Protein AF-A0A3Q9NLE8-F1 (afdb_monomer_lite)

pLDDT: mean 72.35, std 17.97, range [30.44, 94.0]

Secondary structure (DSSP, 8-state):
--------TT--GGGSGGGT-EEEPPPGGGTTTEEEEEEE-PPTT-----EEE--SS---EEEEEEETTEEEEEEEE--SEEE----SS--EEEEEEEPTTHHHHHH---GGGGGSPEETTTSHHHHHHHHHHBT-B--TT-THHHHHHHHHHHHHHHTSPPTHHHHHTTSPPPP------

Foldseek 3Di:
DDPPPPPQVFDDVVNQPQFPKDKDQADPLLVQWFPIKMKTWHDPDDPDWDKDQRDPAQWKKWKFWDDVQAGDWIKIASDSIDIRDPPVDRTMIIMITTHVCSCCLQQVDDPVLRPDMDILPRDPSSVVVCVVRGVPGDDNVDPPVVNVSSVVSNVVSVVDPPPCPVVVVPPDDDPDPPDDD

Sequence (181 aa):
MDQLFREPIGIRQADLSDLHFRMGIPHPWLKPWIELYYSTHRVTGSIEDKVFNLYPDGGTTLSLSLLHGEVVDMRLNSSHQLRQTNVPDPRQRLSVRFRPGGVFALLGIPADDLEYPLGARDHPALQELSDQWNGRFFPMQSFAALDRFFLIRAKAAEQQPAIIQPWLDHFPEHPGYSGIY

Structure (mmCIF, N/CA/C/O backbone):
data_AF-A0A3Q9NLE8-F1
#
_entry.id   AF-A0A3Q9NLE8-F1
#
loop_
_atom_site.group_PDB
_atom_site.id
_atom_site.type_symbol
_atom_site.label_atom_id
_atom_site.label_alt_id
_atom_site.label_comp_id
_atom_site.label_asym_id
_atom_site.label_entity_id
_atom_site.label_seq_id
_atom_site.pdbx_PDB_ins_code
_atom_site.Cartn_x
_atom_site.Cartn_y
_atom_site.Cartn_z
_atom_site.occupancy
_atom_site.B_iso_or_equiv
_atom_site.auth_seq_id
_atom_site.auth_comp_id
_atom_site.auth_asym_id
_atom_site.auth_atom_id
_atom_site.pdbx_PDB_model_num
ATOM 1 N N . MET A 1 1 ? 25.381 -11.148 16.325 1.00 33.12 1 MET A N 1
ATOM 2 C CA . MET A 1 1 ? 23.985 -10.939 16.767 1.00 33.12 1 MET A CA 1
ATOM 3 C C . MET A 1 1 ? 23.101 -11.331 15.604 1.00 33.12 1 MET A C 1
ATOM 5 O O . MET A 1 1 ? 22.735 -10.491 14.793 1.00 33.12 1 MET A O 1
ATOM 9 N N . ASP A 1 2 ? 22.845 -12.628 15.498 1.00 30.44 2 ASP A N 1
ATOM 10 C CA . ASP A 1 2 ? 21.994 -13.219 14.477 1.00 30.44 2 ASP A CA 1
ATOM 11 C C . ASP A 1 2 ? 20.538 -13.058 14.902 1.00 30.44 2 ASP A C 1
ATOM 13 O O . ASP A 1 2 ? 20.014 -13.826 15.710 1.00 30.44 2 ASP A O 1
ATOM 17 N N . GLN A 1 3 ? 19.874 -12.025 14.384 1.00 31.64 3 GLN A N 1
ATOM 18 C CA . GLN A 1 3 ? 18.422 -12.077 14.294 1.00 31.64 3 GLN A CA 1
ATOM 19 C C . GLN A 1 3 ? 18.106 -13.093 13.207 1.00 31.64 3 GLN A C 1
ATOM 21 O O . GLN A 1 3 ? 18.167 -12.789 12.020 1.00 31.64 3 GLN A O 1
ATOM 26 N N . LEU A 1 4 ? 17.845 -14.320 13.659 1.00 32.72 4 LEU A N 1
ATOM 27 C CA . LEU A 1 4 ? 17.257 -15.402 12.890 1.00 32.72 4 LEU A CA 1
ATOM 28 C C . LEU A 1 4 ? 16.071 -14.850 12.102 1.00 32.72 4 LEU A C 1
ATOM 30 O O . LEU A 1 4 ? 14.965 -14.682 12.620 1.00 32.72 4 LEU A O 1
ATOM 34 N N . PHE A 1 5 ? 16.349 -14.560 10.836 1.00 43.88 5 PHE A N 1
ATOM 35 C CA . PHE A 1 5 ? 15.372 -14.509 9.778 1.00 43.88 5 PHE A CA 1
ATOM 36 C C . PHE A 1 5 ? 14.540 -15.777 9.927 1.00 43.88 5 PHE A C 1
ATOM 38 O O . PHE A 1 5 ? 15.028 -16.883 9.702 1.00 43.88 5 PHE A O 1
ATOM 45 N N . ARG A 1 6 ? 13.275 -15.641 10.327 1.00 36.50 6 ARG A N 1
ATOM 46 C CA . ARG A 1 6 ? 12.307 -16.630 9.878 1.00 36.50 6 ARG A CA 1
ATOM 47 C C . ARG A 1 6 ? 12.232 -16.419 8.378 1.00 36.50 6 ARG A C 1
ATOM 49 O O . ARG A 1 6 ? 11.515 -15.531 7.922 1.00 36.50 6 ARG A O 1
ATOM 56 N N . GLU A 1 7 ? 13.063 -17.154 7.643 1.00 41.72 7 GLU A N 1
ATOM 57 C CA . GLU A 1 7 ? 12.912 -17.300 6.204 1.00 41.72 7 GLU A CA 1
ATOM 58 C C . GLU A 1 7 ? 11.417 -17.511 5.940 1.00 41.72 7 GLU A C 1
ATOM 60 O O . GLU A 1 7 ? 10.801 -18.353 6.606 1.00 41.72 7 GLU A O 1
ATOM 65 N N . PRO A 1 8 ? 10.790 -16.720 5.054 1.00 46.84 8 PRO A N 1
ATOM 66 C CA . PRO A 1 8 ? 9.468 -17.047 4.564 1.00 46.84 8 PRO A CA 1
ATOM 67 C C . PRO A 1 8 ? 9.507 -18.489 4.087 1.00 46.84 8 PRO A C 1
ATOM 69 O O . PRO A 1 8 ? 10.273 -18.795 3.174 1.00 46.84 8 PRO A O 1
ATOM 72 N N . ILE A 1 9 ? 8.772 -19.390 4.748 1.00 41.78 9 ILE A N 1
ATOM 73 C CA . ILE A 1 9 ? 8.772 -20.808 4.381 1.00 41.78 9 ILE A CA 1
ATOM 74 C C . ILE A 1 9 ? 8.410 -20.886 2.893 1.00 41.78 9 ILE A C 1
ATOM 76 O O . ILE A 1 9 ? 7.274 -20.610 2.514 1.00 41.78 9 ILE A O 1
ATOM 80 N N . GLY A 1 10 ? 9.400 -21.224 2.062 1.00 45.75 10 GLY A N 1
ATOM 81 C CA . GLY A 1 10 ? 9.249 -21.398 0.617 1.00 45.75 10 GLY A CA 1
ATOM 82 C C . GLY A 1 10 ? 9.931 -20.368 -0.291 1.00 45.75 10 GLY A C 1
ATOM 83 O O . GLY A 1 10 ? 9.859 -20.555 -1.501 1.00 45.75 10 GLY A O 1
ATOM 84 N N . ILE A 1 11 ? 10.603 -19.330 0.223 1.00 50.53 11 ILE A N 1
ATOM 85 C CA . ILE A 1 11 ? 11.356 -18.387 -0.626 1.00 50.53 11 ILE A CA 1
ATOM 86 C C . ILE A 1 11 ? 12.818 -18.356 -0.189 1.00 50.53 11 ILE A C 1
ATOM 88 O O . ILE A 1 11 ? 13.154 -17.757 0.833 1.00 50.53 11 ILE A O 1
ATOM 92 N N . ARG A 1 12 ? 13.708 -18.984 -0.965 1.00 53.19 12 ARG A N 1
ATOM 93 C CA . ARG A 1 12 ? 15.147 -18.861 -0.716 1.00 53.19 12 ARG A CA 1
ATOM 94 C C . ARG A 1 12 ? 15.597 -17.491 -1.199 1.00 53.19 12 ARG A C 1
ATOM 96 O O . ARG A 1 12 ? 15.145 -17.011 -2.235 1.00 53.19 12 ARG A O 1
ATOM 103 N N . GLN A 1 13 ? 16.550 -16.874 -0.507 1.00 53.69 13 GLN A N 1
ATOM 104 C CA . GLN A 1 13 ? 17.156 -15.615 -0.961 1.00 53.69 13 GLN A CA 1
ATOM 105 C C . GLN A 1 13 ? 17.718 -15.725 -2.397 1.00 53.69 13 GLN A C 1
ATOM 107 O O . GLN A 1 13 ? 17.662 -14.760 -3.156 1.00 53.69 13 GLN A O 1
ATOM 112 N N . ALA A 1 14 ? 18.182 -16.919 -2.784 1.00 56.53 14 ALA A N 1
ATOM 113 C CA . ALA A 1 14 ? 18.626 -17.250 -4.139 1.00 56.53 14 ALA A CA 1
ATOM 114 C C . ALA A 1 14 ? 17.502 -17.252 -5.197 1.00 56.53 14 ALA A C 1
ATOM 116 O O . ALA A 1 14 ? 17.780 -17.080 -6.376 1.00 56.53 14 ALA A O 1
ATOM 117 N N . ASP A 1 15 ? 16.235 -17.409 -4.805 1.00 56.88 15 ASP A N 1
ATOM 118 C CA . ASP A 1 15 ? 15.101 -17.335 -5.735 1.00 56.88 15 ASP A CA 1
ATOM 119 C C . ASP A 1 15 ? 14.700 -15.876 -6.032 1.00 56.88 15 ASP A C 1
ATOM 121 O O . ASP A 1 15 ? 13.978 -15.609 -6.995 1.00 56.88 15 ASP A O 1
ATOM 125 N N . LEU A 1 16 ? 15.191 -14.931 -5.217 1.00 60.03 16 LEU A N 1
ATOM 126 C CA . LEU A 1 16 ? 14.911 -13.492 -5.279 1.00 60.03 16 LEU A CA 1
ATOM 127 C C . LEU A 1 16 ? 16.091 -12.650 -5.795 1.00 60.03 16 LEU A C 1
ATOM 129 O O . LEU A 1 16 ? 15.964 -11.424 -5.879 1.00 60.03 16 LEU A O 1
ATOM 133 N N . SER A 1 17 ? 17.235 -13.256 -6.131 1.00 59.72 17 SER A N 1
ATOM 134 C CA . SER A 1 17 ? 18.446 -12.523 -6.539 1.00 59.72 17 SER A CA 1
ATOM 135 C C . SER A 1 17 ? 18.243 -11.657 -7.786 1.00 59.72 17 SER A C 1
ATOM 137 O O . SER A 1 17 ? 18.808 -10.568 -7.858 1.00 59.72 17 SER A O 1
ATOM 139 N N . ASP A 1 18 ? 17.361 -12.065 -8.701 1.00 63.62 18 ASP A N 1
ATOM 140 C CA . ASP A 1 18 ? 17.051 -11.319 -9.933 1.00 63.62 18 ASP A CA 1
ATOM 141 C C . ASP A 1 18 ? 16.097 -10.126 -9.708 1.00 63.62 18 ASP A C 1
ATOM 143 O O . ASP A 1 18 ? 15.873 -9.309 -10.605 1.00 63.62 18 ASP A O 1
ATOM 147 N N . LEU A 1 19 ? 15.501 -10.025 -8.513 1.00 62.41 19 LEU A N 1
ATOM 148 C CA . LEU A 1 19 ? 14.457 -9.050 -8.182 1.00 62.41 19 LEU A CA 1
ATOM 149 C C . LEU A 1 19 ? 14.964 -7.856 -7.374 1.00 62.41 19 LEU A C 1
ATOM 151 O O . LEU A 1 19 ? 14.143 -7.017 -6.994 1.00 62.41 19 LEU A O 1
ATOM 155 N N . HIS A 1 20 ? 16.267 -7.787 -7.064 1.00 74.94 20 HIS A N 1
ATOM 156 C CA . HIS A 1 20 ? 16.840 -6.797 -6.137 1.00 74.94 20 HIS A CA 1
ATOM 157 C C . HIS A 1 20 ? 15.918 -6.555 -4.931 1.00 74.94 20 HIS A C 1
ATOM 159 O O . HIS A 1 20 ? 15.623 -5.413 -4.566 1.00 74.94 20 HIS A O 1
ATOM 165 N N . PHE A 1 21 ? 15.399 -7.650 -4.372 1.00 76.75 21 PHE A N 1
ATOM 166 C CA . PHE A 1 21 ? 14.380 -7.604 -3.341 1.00 76.75 21 PHE A CA 1
ATOM 167 C C . PHE A 1 21 ? 14.945 -6.956 -2.077 1.00 76.75 21 PHE A C 1
ATOM 169 O O . PHE A 1 21 ? 16.043 -7.289 -1.623 1.00 76.75 21 PHE A O 1
ATOM 176 N N . ARG A 1 22 ? 14.196 -6.017 -1.503 1.00 81.50 22 ARG A N 1
ATOM 177 C CA . ARG A 1 22 ? 14.540 -5.354 -0.242 1.00 81.50 22 ARG A CA 1
ATOM 178 C C . ARG A 1 22 ? 13.342 -5.355 0.683 1.00 81.50 22 ARG A C 1
ATOM 180 O O . ARG A 1 22 ? 12.214 -5.213 0.226 1.00 81.50 22 ARG A O 1
ATOM 187 N N . MET A 1 23 ? 13.603 -5.431 1.982 1.00 84.69 23 MET A N 1
ATOM 188 C CA . MET A 1 23 ? 12.586 -5.348 3.027 1.00 84.69 23 MET A CA 1
ATOM 189 C C . MET A 1 23 ? 12.884 -4.218 4.002 1.00 84.69 23 MET A C 1
ATOM 191 O O . MET A 1 23 ? 14.042 -3.889 4.257 1.00 84.69 23 MET A O 1
ATOM 195 N N . GLY A 1 24 ? 11.821 -3.651 4.559 1.00 85.75 24 GLY A N 1
ATOM 196 C CA . GLY A 1 24 ? 11.859 -2.650 5.613 1.00 85.75 24 GLY A CA 1
ATOM 197 C C . GLY A 1 24 ? 10.902 -3.016 6.732 1.00 85.75 24 GLY A C 1
ATOM 198 O O . GLY A 1 24 ? 9.793 -3.491 6.489 1.00 85.75 24 GLY A O 1
ATOM 199 N N . ILE A 1 25 ? 11.334 -2.774 7.965 1.00 88.38 25 ILE A N 1
ATOM 200 C CA . ILE A 1 25 ? 10.488 -2.920 9.148 1.00 88.38 25 ILE A CA 1
ATOM 201 C C . ILE A 1 25 ? 9.758 -1.588 9.358 1.00 88.38 25 ILE A C 1
ATOM 203 O O . ILE A 1 25 ? 10.421 -0.549 9.315 1.00 88.38 25 ILE A O 1
ATOM 207 N N . PRO A 1 26 ? 8.434 -1.591 9.591 1.00 92.88 26 PRO A N 1
ATOM 208 C CA . PRO A 1 26 ? 7.696 -0.364 9.840 1.00 92.88 26 PRO A CA 1
ATOM 209 C C . PRO A 1 26 ? 8.059 0.240 11.194 1.00 92.88 26 PRO A C 1
ATOM 211 O O . PRO A 1 26 ? 8.512 -0.455 12.117 1.00 92.88 26 PRO A O 1
ATOM 214 N N . HIS A 1 27 ? 7.798 1.538 11.336 1.00 94.00 27 HIS A N 1
ATOM 215 C CA . HIS A 1 27 ? 7.907 2.228 12.615 1.00 94.00 27 HIS A CA 1
ATOM 216 C C . HIS A 1 27 ? 7.166 1.449 13.727 1.00 94.00 27 HIS A C 1
ATOM 218 O O . HIS A 1 27 ? 6.076 0.931 13.471 1.00 94.00 27 HIS A O 1
ATOM 224 N N . PRO A 1 28 ? 7.686 1.366 14.973 1.00 92.12 28 PRO A N 1
ATOM 225 C CA . PRO A 1 28 ? 7.082 0.560 16.039 1.00 92.12 28 PRO A CA 1
ATOM 226 C C . PRO A 1 28 ? 5.586 0.796 16.266 1.00 92.12 28 PRO A C 1
ATOM 228 O O . PRO A 1 28 ? 4.858 -0.159 16.512 1.00 92.12 28 PRO A O 1
ATOM 231 N N . TRP A 1 29 ? 5.123 2.040 16.128 1.00 91.81 29 TRP A N 1
ATOM 232 C CA . TRP A 1 29 ? 3.702 2.387 16.264 1.00 91.81 29 TRP A CA 1
ATOM 233 C C . TRP A 1 29 ? 2.816 1.828 15.151 1.00 91.81 29 TRP A C 1
ATOM 235 O O . TRP A 1 29 ? 1.633 1.638 15.370 1.00 91.81 29 TRP A O 1
ATOM 245 N N . LEU A 1 30 ? 3.369 1.529 13.976 1.00 93.19 30 LEU A N 1
ATOM 246 C CA . LEU A 1 30 ? 2.616 0.963 12.858 1.00 93.19 30 LEU A CA 1
ATOM 247 C C . LEU A 1 30 ? 2.549 -0.561 12.888 1.00 93.19 30 LEU A C 1
ATOM 249 O O . LEU A 1 30 ? 1.732 -1.140 12.178 1.00 93.19 30 LEU A O 1
ATOM 253 N N . LYS A 1 31 ? 3.357 -1.221 13.726 1.00 91.38 31 LYS A N 1
ATOM 254 C CA . LYS A 1 31 ? 3.404 -2.686 13.830 1.00 91.38 31 LYS A CA 1
ATOM 255 C C . LYS A 1 31 ? 2.056 -3.380 14.080 1.00 91.38 31 LYS A C 1
ATOM 257 O O . LYS A 1 31 ? 1.943 -4.521 13.631 1.00 91.38 31 LYS A O 1
ATOM 262 N N . PRO A 1 32 ? 1.054 -2.780 14.759 1.00 91.12 32 PRO A N 1
ATOM 263 C CA . PRO A 1 32 ? -0.269 -3.394 14.888 1.00 91.12 32 PRO A CA 1
ATOM 264 C C . PRO A 1 32 ? -1.015 -3.541 13.555 1.00 91.12 32 PRO A C 1
ATOM 266 O O . PRO A 1 32 ? -1.811 -4.462 13.406 1.00 91.12 32 PRO A O 1
ATOM 269 N N . TRP A 1 33 ? -0.737 -2.676 12.575 1.00 93.00 33 TRP A N 1
ATOM 270 C CA . TRP A 1 33 ? -1.479 -2.607 11.310 1.00 93.00 33 TRP A CA 1
ATOM 271 C C . TRP A 1 33 ? -0.641 -2.988 10.091 1.00 93.00 33 TRP A C 1
ATOM 273 O O . TRP A 1 33 ? -1.172 -3.511 9.114 1.00 93.00 33 TRP A O 1
ATOM 283 N N . ILE A 1 34 ? 0.667 -2.747 10.140 1.00 92.06 34 ILE A N 1
ATOM 284 C CA . ILE A 1 34 ? 1.614 -3.015 9.060 1.00 92.06 34 ILE A CA 1
ATOM 285 C C . ILE A 1 34 ? 2.602 -4.068 9.535 1.00 92.06 34 ILE A C 1
ATOM 287 O O . ILE A 1 34 ? 3.205 -3.966 10.603 1.00 92.06 34 ILE A O 1
ATOM 291 N N . GLU A 1 35 ? 2.763 -5.099 8.721 1.00 89.62 35 GLU A N 1
ATOM 292 C CA . GLU A 1 35 ? 3.702 -6.176 8.978 1.00 89.62 35 GLU A CA 1
ATOM 293 C C . GLU A 1 35 ? 5.103 -5.794 8.499 1.00 89.62 35 GLU A C 1
ATOM 295 O O . GLU A 1 35 ? 6.062 -5.852 9.270 1.00 89.62 35 GLU A O 1
ATOM 300 N N . LEU A 1 36 ? 5.209 -5.382 7.233 1.00 89.25 36 LEU A N 1
ATOM 301 C CA . LEU A 1 36 ? 6.471 -5.058 6.578 1.00 89.25 36 LEU A CA 1
ATOM 302 C C . LEU A 1 36 ? 6.266 -4.169 5.347 1.00 89.25 36 LEU A C 1
ATOM 304 O O . LEU A 1 36 ? 5.181 -4.103 4.760 1.00 89.25 36 LEU A O 1
ATOM 308 N N . TYR A 1 37 ? 7.355 -3.538 4.925 1.00 90.25 37 TYR A N 1
ATOM 309 C CA . TYR A 1 37 ? 7.498 -2.967 3.593 1.00 90.25 37 TYR A CA 1
ATOM 310 C C . TYR A 1 37 ? 8.453 -3.817 2.771 1.00 90.25 37 TYR A C 1
ATOM 312 O O . TYR A 1 37 ? 9.392 -4.411 3.307 1.00 90.25 37 TYR A O 1
ATOM 320 N N . TYR A 1 38 ? 8.259 -3.834 1.460 1.00 86.62 38 TYR A N 1
ATOM 321 C CA . TYR A 1 38 ? 9.231 -4.428 0.557 1.00 86.62 38 TYR A CA 1
ATOM 322 C C . TYR A 1 38 ? 9.268 -3.713 -0.783 1.00 86.62 38 TYR A C 1
ATOM 324 O O . TYR A 1 38 ? 8.293 -3.097 -1.211 1.00 86.62 38 TYR A O 1
ATOM 332 N N . SER A 1 39 ? 10.408 -3.791 -1.455 1.00 84.81 39 SER A N 1
ATOM 333 C CA . SER A 1 39 ? 10.553 -3.333 -2.827 1.00 84.81 39 SER A CA 1
ATOM 334 C C . SER A 1 39 ? 11.159 -4.417 -3.703 1.00 84.81 39 SER A C 1
ATOM 336 O O . SER A 1 39 ? 11.929 -5.263 -3.252 1.00 84.81 39 SER A O 1
ATOM 338 N N . THR A 1 40 ? 10.758 -4.401 -4.969 1.00 80.44 40 THR A N 1
ATOM 339 C CA . THR A 1 40 ? 11.287 -5.267 -6.022 1.00 80.44 40 THR A CA 1
ATOM 340 C C . THR A 1 40 ? 11.639 -4.411 -7.224 1.00 80.44 40 THR A C 1
ATOM 342 O O . THR A 1 40 ? 10.942 -3.450 -7.558 1.00 80.44 40 THR A O 1
ATOM 345 N N . HIS A 1 41 ? 12.739 -4.761 -7.867 1.00 76.69 41 HIS A N 1
ATOM 346 C CA . HIS A 1 41 ? 13.208 -4.152 -9.092 1.00 76.69 41 HIS A CA 1
ATOM 347 C C . HIS A 1 41 ? 13.707 -5.252 -10.007 1.00 76.69 41 HIS A C 1
ATOM 349 O O . HIS A 1 41 ? 14.732 -5.881 -9.745 1.00 76.69 41 HIS A O 1
ATOM 355 N N . ARG A 1 42 ? 12.967 -5.491 -11.084 1.00 68.25 42 ARG A N 1
ATOM 356 C CA . ARG A 1 42 ? 13.371 -6.481 -12.071 1.00 68.25 42 ARG A CA 1
ATOM 357 C C . ARG A 1 42 ? 14.466 -5.881 -12.945 1.00 68.25 42 ARG A C 1
ATOM 359 O O . ARG A 1 42 ? 14.272 -4.821 -13.534 1.00 68.25 42 ARG A O 1
ATOM 366 N N . VAL A 1 43 ? 15.597 -6.568 -13.051 1.00 60.47 43 VAL A N 1
ATOM 367 C CA . VAL A 1 43 ? 16.550 -6.318 -14.138 1.00 60.47 43 VAL A CA 1
ATOM 368 C C . VAL A 1 43 ? 15.970 -6.961 -15.392 1.00 60.47 43 VAL A C 1
ATOM 370 O O . VAL A 1 43 ? 15.548 -8.118 -15.365 1.00 60.47 43 VAL A O 1
ATOM 373 N N . THR A 1 44 ? 15.874 -6.201 -16.478 1.00 56.19 44 THR A N 1
ATOM 374 C CA . THR A 1 44 ? 15.453 -6.695 -17.793 1.00 56.19 44 THR A CA 1
ATOM 375 C C . THR A 1 44 ? 16.224 -7.974 -18.148 1.00 56.19 44 THR A C 1
ATOM 377 O O . THR A 1 44 ? 17.449 -7.941 -18.209 1.00 56.19 44 THR A O 1
ATOM 380 N N . GLY A 1 45 ? 15.536 -9.105 -18.378 1.00 53.44 45 GLY A N 1
ATOM 381 C CA . GLY A 1 45 ? 16.210 -10.318 -18.878 1.00 53.44 45 GLY A CA 1
ATOM 382 C C . GLY A 1 45 ? 15.565 -11.681 -18.602 1.00 53.44 45 GLY A C 1
ATOM 383 O O . GLY A 1 45 ? 15.819 -12.613 -19.354 1.00 53.44 45 GLY A O 1
ATOM 384 N N . SER A 1 46 ? 14.713 -11.831 -17.586 1.00 52.84 46 SER A N 1
ATOM 385 C CA . SER A 1 46 ? 14.011 -13.102 -17.318 1.00 52.84 46 SER A CA 1
ATOM 386 C C . SER A 1 46 ? 12.543 -12.985 -17.725 1.00 52.84 46 SER A C 1
ATOM 388 O O . SER A 1 46 ? 11.922 -11.980 -17.402 1.00 52.84 46 SER A O 1
ATOM 390 N N . ILE A 1 47 ? 11.999 -13.973 -18.445 1.00 52.16 47 ILE A N 1
ATOM 391 C CA . ILE A 1 47 ? 10.638 -13.980 -19.034 1.00 52.16 47 ILE A CA 1
ATOM 392 C C . ILE A 1 47 ? 9.648 -14.798 -18.175 1.00 52.16 47 ILE A C 1
ATOM 394 O O . ILE A 1 47 ? 8.448 -14.812 -18.434 1.00 52.16 47 ILE A O 1
ATOM 398 N N . GLU A 1 48 ? 10.106 -15.444 -17.103 1.00 58.88 48 GLU A N 1
ATOM 399 C CA . GLU A 1 48 ? 9.247 -16.343 -16.329 1.00 58.88 48 GLU A CA 1
ATOM 400 C C . GLU A 1 48 ? 8.426 -15.604 -15.264 1.00 58.88 48 GLU A C 1
ATOM 402 O O . GLU A 1 48 ? 8.960 -14.870 -14.424 1.00 58.88 48 GLU A O 1
ATOM 407 N N . ASP A 1 49 ? 7.111 -15.825 -15.301 1.00 57.44 49 ASP A N 1
ATOM 408 C CA . ASP A 1 49 ? 6.188 -15.479 -14.223 1.00 57.44 49 ASP A CA 1
ATOM 409 C C . ASP A 1 49 ? 6.431 -16.431 -13.048 1.00 57.44 49 ASP A C 1
ATOM 411 O O . ASP A 1 49 ? 6.112 -17.618 -13.116 1.00 57.44 49 ASP A O 1
ATOM 415 N N . LYS A 1 50 ? 7.008 -15.923 -11.956 1.00 59.09 50 LYS A N 1
ATOM 416 C CA . LYS A 1 50 ? 7.189 -16.688 -10.716 1.00 59.09 50 LYS A CA 1
ATOM 417 C C . LYS A 1 50 ? 6.087 -16.351 -9.715 1.00 59.09 50 LYS A C 1
ATOM 419 O O . LYS A 1 50 ? 5.801 -15.192 -9.431 1.00 59.09 50 LYS A O 1
ATOM 424 N N . VAL A 1 51 ? 5.458 -17.362 -9.133 1.00 57.56 51 VAL A N 1
ATOM 425 C CA . VAL A 1 51 ? 4.507 -17.152 -8.036 1.00 57.56 51 VAL A CA 1
ATOM 426 C C . VAL A 1 51 ? 5.181 -17.564 -6.741 1.00 57.56 51 VAL A C 1
ATOM 428 O O . VAL A 1 51 ? 5.627 -18.699 -6.606 1.00 57.56 51 VAL A O 1
ATOM 431 N N . PHE A 1 52 ? 5.247 -16.638 -5.791 1.00 59.94 52 PHE A N 1
ATOM 432 C CA . PHE A 1 52 ? 5.753 -16.889 -4.451 1.00 59.94 52 PHE A CA 1
ATOM 433 C C . PHE A 1 52 ? 4.588 -16.843 -3.463 1.00 59.94 52 PHE A C 1
ATOM 435 O O . PHE A 1 52 ? 3.798 -15.899 -3.466 1.00 59.94 52 PHE A O 1
ATOM 442 N N . ASN A 1 53 ? 4.468 -17.848 -2.601 1.00 56.59 53 ASN A N 1
ATOM 443 C CA . ASN A 1 53 ? 3.478 -17.816 -1.527 1.00 56.59 53 ASN A CA 1
ATOM 444 C C . ASN A 1 53 ? 4.015 -16.928 -0.398 1.00 56.59 53 ASN A C 1
ATOM 446 O O . ASN A 1 53 ? 5.057 -17.231 0.181 1.00 56.59 53 ASN A O 1
ATOM 450 N N . LEU A 1 54 ? 3.319 -15.833 -0.089 1.00 53.66 54 LEU A N 1
ATOM 451 C CA . LEU A 1 54 ? 3.649 -14.972 1.046 1.00 53.66 54 LEU A CA 1
ATOM 452 C C . LEU A 1 54 ? 2.683 -15.278 2.184 1.00 53.66 54 LEU A C 1
ATOM 454 O O . LEU A 1 54 ? 1.706 -14.561 2.331 1.00 53.66 54 LEU A O 1
ATOM 458 N N . TYR A 1 55 ? 2.993 -16.333 2.946 1.00 54.34 55 TYR A N 1
ATOM 459 C CA . TYR A 1 55 ? 2.332 -16.766 4.188 1.00 54.34 55 TYR A CA 1
ATOM 460 C C . TYR A 1 55 ? 0.775 -16.902 4.165 1.00 54.34 55 TYR A C 1
ATOM 462 O O . TYR A 1 55 ? 0.059 -16.322 3.352 1.00 54.34 55 TYR A O 1
ATOM 470 N N . PRO A 1 56 ? 0.196 -17.764 5.022 1.00 45.19 56 PRO A N 1
ATOM 471 C CA . PRO A 1 56 ? -1.231 -18.105 4.967 1.00 45.19 56 PRO A CA 1
ATOM 472 C C . PRO A 1 56 ? -2.158 -17.116 5.698 1.00 45.19 56 PRO A C 1
ATOM 474 O O . PRO A 1 56 ? -3.354 -17.362 5.816 1.00 45.19 56 PRO A O 1
ATOM 477 N N . ASP A 1 57 ? -1.651 -16.005 6.215 1.00 56.16 57 ASP A N 1
ATOM 478 C CA . ASP A 1 57 ? -2.417 -15.024 6.974 1.00 56.16 57 ASP A CA 1
ATOM 479 C C . ASP A 1 57 ? -3.106 -14.023 6.039 1.00 56.16 57 ASP A C 1
ATOM 481 O O . ASP A 1 57 ? -2.487 -13.479 5.128 1.00 56.16 57 ASP A O 1
ATOM 485 N N . GLY A 1 58 ? -4.410 -13.801 6.237 1.00 61.75 58 GLY A N 1
ATOM 486 C CA . GLY A 1 58 ? -5.299 -12.954 5.419 1.00 61.75 58 GLY A CA 1
ATOM 487 C C . GLY A 1 58 ? -4.995 -11.452 5.457 1.00 61.75 58 GLY A C 1
ATOM 488 O O . GLY A 1 58 ? -5.895 -10.632 5.614 1.00 61.75 58 GLY A O 1
ATOM 489 N N . GLY A 1 59 ? -3.719 -11.086 5.377 1.00 74.75 59 GLY A N 1
ATOM 490 C CA . GLY A 1 59 ? -3.251 -9.728 5.188 1.00 74.75 59 GLY A CA 1
ATOM 491 C C . GLY A 1 59 ? -3.426 -9.261 3.746 1.00 74.75 59 GLY A C 1
ATOM 492 O O . GLY A 1 59 ? -3.522 -10.045 2.800 1.00 74.75 59 GLY A O 1
ATOM 493 N N . THR A 1 60 ? -3.417 -7.948 3.576 1.00 87.44 60 THR A N 1
ATOM 494 C CA . THR A 1 60 ? -3.583 -7.293 2.278 1.00 87.44 60 THR A CA 1
ATOM 495 C C . THR A 1 60 ? -2.275 -6.621 1.889 1.00 87.44 60 THR A C 1
ATOM 497 O O . THR A 1 60 ? -1.492 -6.206 2.741 1.00 87.44 60 THR A O 1
ATOM 500 N N . THR A 1 61 ? -2.022 -6.494 0.597 1.00 89.44 61 THR A N 1
ATOM 501 C CA . THR A 1 61 ? -0.834 -5.834 0.066 1.00 89.44 61 THR A CA 1
ATOM 502 C C . THR A 1 61 ? -1.245 -4.648 -0.784 1.00 89.44 61 THR A C 1
ATOM 504 O O . THR A 1 61 ? -1.930 -4.832 -1.788 1.00 89.44 61 THR A O 1
ATOM 507 N N . LEU A 1 62 ? -0.778 -3.452 -0.429 1.00 90.81 62 LEU A N 1
ATOM 508 C CA . LEU A 1 62 ? -0.790 -2.303 -1.331 1.00 90.81 62 LEU A CA 1
ATOM 509 C C . LEU A 1 62 ? 0.520 -2.287 -2.112 1.00 90.81 62 LEU A C 1
ATOM 511 O O . LEU A 1 62 ? 1.592 -2.255 -1.512 1.00 90.81 62 LEU A O 1
ATOM 515 N N . SER A 1 63 ? 0.440 -2.282 -3.433 1.00 89.06 63 SER A N 1
ATOM 516 C CA . SER A 1 63 ? 1.575 -2.216 -4.344 1.00 89.06 63 SER A CA 1
ATOM 517 C C . SER A 1 63 ? 1.513 -0.950 -5.185 1.00 89.06 63 SER A C 1
ATOM 519 O O . SER A 1 63 ? 0.503 -0.663 -5.821 1.00 89.06 63 SER A O 1
ATOM 521 N N . LEU A 1 64 ? 2.630 -0.236 -5.227 1.00 88.50 64 LEU A N 1
ATOM 522 C CA . LEU A 1 64 ? 2.876 0.947 -6.038 1.00 88.50 64 LEU A CA 1
ATOM 523 C C . LEU A 1 64 ? 3.841 0.573 -7.146 1.00 88.50 64 LEU A C 1
ATOM 525 O O . LEU A 1 64 ? 4.939 0.084 -6.871 1.00 88.50 64 LEU A O 1
ATOM 529 N N . SER A 1 65 ? 3.453 0.811 -8.389 1.00 87.06 65 SER A N 1
ATOM 530 C CA . SER A 1 65 ? 4.374 0.752 -9.515 1.00 87.06 65 SER A CA 1
ATOM 531 C C . SER A 1 65 ? 4.983 2.123 -9.738 1.00 87.06 65 SER A C 1
ATOM 533 O O . SER A 1 65 ? 4.271 3.117 -9.864 1.00 87.06 65 SER A O 1
ATOM 535 N N . LEU A 1 66 ? 6.308 2.144 -9.796 1.00 86.06 66 LEU A N 1
ATOM 536 C CA . LEU A 1 66 ? 7.128 3.328 -9.949 1.00 86.06 66 LEU A CA 1
ATOM 537 C C . LEU A 1 66 ? 7.803 3.311 -11.320 1.00 86.06 66 LEU A C 1
ATOM 539 O O . LEU A 1 66 ? 8.418 2.308 -11.690 1.00 86.06 66 LEU A O 1
ATOM 543 N N . LEU A 1 67 ? 7.746 4.427 -12.039 1.00 84.69 67 LEU A N 1
ATOM 544 C CA . LEU A 1 67 ? 8.522 4.675 -13.251 1.00 84.69 67 LEU A CA 1
ATOM 545 C C . LEU A 1 67 ? 9.425 5.882 -12.989 1.00 84.69 67 LEU A C 1
ATOM 547 O O . LEU A 1 67 ? 8.938 6.940 -12.614 1.00 84.69 67 LEU A O 1
ATOM 551 N N . HIS A 1 68 ? 10.744 5.710 -13.106 1.00 82.31 68 HIS A N 1
ATOM 552 C CA . HIS A 1 68 ? 11.734 6.737 -12.728 1.00 82.31 68 HIS A CA 1
ATOM 553 C C . HIS A 1 68 ? 11.550 7.303 -11.301 1.00 82.31 68 HIS A C 1
ATOM 555 O O . HIS A 1 68 ? 11.887 8.451 -11.028 1.00 82.31 68 HIS A O 1
ATOM 561 N N . GLY A 1 69 ? 11.037 6.483 -10.375 1.00 80.75 69 GLY A N 1
ATOM 562 C CA . GLY A 1 69 ? 10.773 6.870 -8.985 1.00 80.75 69 GLY A CA 1
ATOM 563 C C . GLY A 1 69 ? 9.422 7.551 -8.746 1.00 80.75 69 GLY A C 1
ATOM 564 O O . GLY A 1 69 ? 9.103 7.826 -7.594 1.00 80.75 69 GLY A O 1
ATOM 565 N N . GLU A 1 70 ? 8.612 7.779 -9.780 1.00 85.62 70 GLU A N 1
ATOM 566 C CA . GLU A 1 70 ? 7.268 8.359 -9.668 1.00 85.62 70 GLU A CA 1
ATOM 567 C C . GLU A 1 70 ? 6.184 7.281 -9.695 1.00 85.62 70 GLU A C 1
ATOM 569 O O . GLU A 1 70 ? 6.282 6.319 -10.456 1.00 85.62 70 GLU A O 1
ATOM 574 N N . VAL A 1 71 ? 5.134 7.438 -8.885 1.00 87.00 71 VAL A N 1
ATOM 575 C CA . VAL A 1 71 ? 4.002 6.496 -8.842 1.00 87.00 71 VAL A CA 1
ATOM 576 C C . VAL A 1 71 ? 3.158 6.620 -10.110 1.00 87.00 71 VAL A C 1
ATOM 578 O O . VAL A 1 71 ? 2.608 7.680 -10.385 1.00 87.00 71 VAL A O 1
ATOM 581 N N . VAL A 1 72 ? 3.023 5.516 -10.852 1.00 85.69 72 VAL A N 1
ATOM 582 C CA . VAL A 1 72 ? 2.229 5.437 -12.096 1.00 85.69 72 VAL A CA 1
ATOM 583 C C . VAL A 1 72 ? 1.027 4.498 -12.006 1.00 85.69 72 VAL A C 1
ATOM 585 O O . VAL A 1 72 ? 0.106 4.607 -12.809 1.00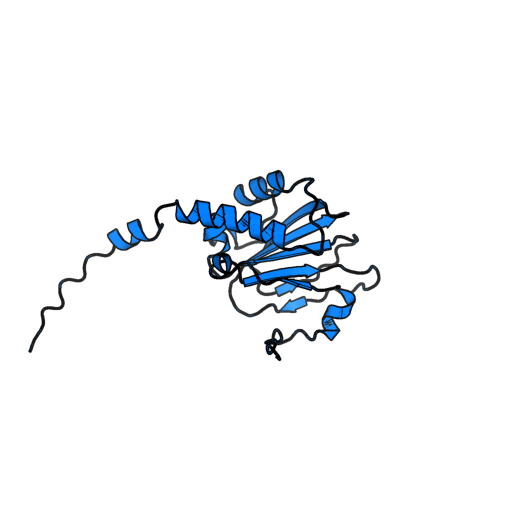 85.69 72 VAL A O 1
ATOM 588 N N . ASP A 1 73 ? 1.044 3.545 -11.073 1.00 86.50 73 ASP A N 1
ATOM 589 C CA . ASP A 1 73 ? -0.075 2.634 -10.816 1.00 86.50 73 ASP A CA 1
ATOM 590 C C . ASP A 1 73 ? -0.071 2.212 -9.344 1.00 86.50 73 ASP A C 1
ATOM 592 O O . ASP A 1 73 ? 0.977 2.183 -8.687 1.00 86.50 73 ASP A O 1
ATOM 596 N N . MET A 1 74 ? -1.247 1.869 -8.836 1.00 88.38 74 MET A N 1
ATOM 597 C CA . MET A 1 74 ? -1.470 1.456 -7.462 1.00 88.38 74 MET A CA 1
ATOM 598 C C . MET A 1 74 ? -2.539 0.374 -7.417 1.00 88.38 74 MET A C 1
ATOM 600 O O . MET A 1 74 ? -3.606 0.517 -8.013 1.00 88.38 74 MET A O 1
ATOM 604 N N . ARG A 1 75 ? -2.250 -0.702 -6.682 1.00 89.38 75 ARG A N 1
ATOM 605 C CA . ARG A 1 75 ? -3.160 -1.837 -6.515 1.00 89.38 75 ARG A CA 1
ATOM 606 C C . ARG A 1 75 ? -3.163 -2.352 -5.093 1.00 89.38 75 ARG A C 1
ATOM 608 O O . ARG A 1 75 ? -2.101 -2.500 -4.494 1.00 89.38 75 ARG A O 1
ATOM 615 N N . LEU A 1 76 ? -4.336 -2.692 -4.594 1.00 89.75 76 LEU A N 1
ATOM 616 C CA . LEU A 1 76 ? -4.549 -3.323 -3.307 1.00 89.75 76 LEU A CA 1
ATOM 617 C C . LEU A 1 76 ? -5.069 -4.744 -3.528 1.00 89.75 76 LEU A C 1
ATOM 619 O O . LEU A 1 76 ? -6.077 -4.943 -4.196 1.00 89.75 76 LEU A O 1
ATOM 623 N N . ASN A 1 77 ? -4.367 -5.731 -2.976 1.00 86.44 77 ASN A N 1
ATOM 624 C CA . ASN A 1 77 ? -4.659 -7.147 -3.187 1.00 86.44 77 ASN A CA 1
ATOM 625 C C . ASN A 1 77 ? -4.726 -7.898 -1.857 1.00 86.44 77 ASN A C 1
ATOM 627 O O . ASN A 1 77 ? -3.785 -7.841 -1.067 1.00 86.44 77 ASN A O 1
ATOM 631 N N . SER A 1 78 ? -5.779 -8.680 -1.654 1.00 78.62 78 SER A N 1
ATOM 632 C CA . SER A 1 78 ? -5.978 -9.607 -0.525 1.00 78.62 78 SER A CA 1
ATOM 633 C C . SER A 1 78 ? -5.383 -11.005 -0.763 1.00 78.62 78 SER A C 1
ATOM 635 O O . SER A 1 78 ? -5.533 -11.905 0.055 1.00 78.62 78 SER A O 1
ATOM 637 N N . SER A 1 79 ? -4.678 -11.200 -1.882 1.00 65.94 79 SER A N 1
ATOM 638 C CA . SER A 1 79 ? -4.098 -12.491 -2.264 1.00 65.94 79 SER A CA 1
ATOM 639 C C . SER A 1 79 ? -3.019 -12.973 -1.281 1.00 65.94 79 SER A C 1
ATOM 641 O O . SER A 1 79 ? -2.078 -12.245 -0.956 1.00 65.94 79 SER A O 1
ATOM 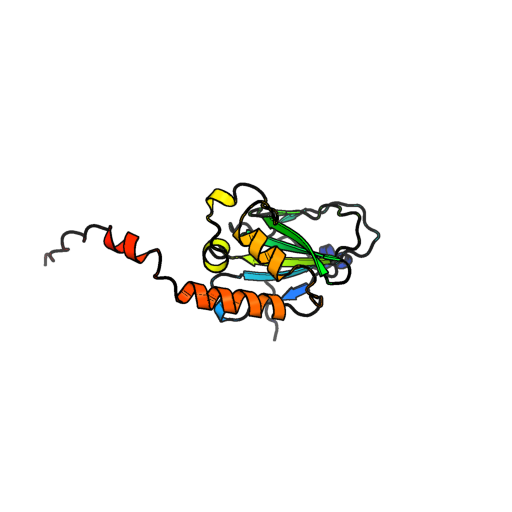643 N N . HIS A 1 80 ? -3.098 -14.256 -0.914 1.00 60.09 80 HIS A N 1
ATOM 644 C CA . HIS A 1 80 ? -2.047 -15.014 -0.211 1.00 60.09 80 HIS A CA 1
ATOM 645 C C . HIS A 1 80 ? -0.835 -15.353 -1.106 1.00 60.09 80 HIS A C 1
ATOM 647 O O . HIS A 1 80 ? 0.158 -15.936 -0.668 1.00 60.09 80 HIS A O 1
ATOM 653 N N . GLN A 1 81 ? -0.919 -15.015 -2.393 1.00 56.19 81 GLN A N 1
ATOM 654 C CA . GLN A 1 81 ? 0.117 -15.258 -3.390 1.00 56.19 81 GLN A CA 1
ATOM 655 C C . GLN A 1 81 ? 0.695 -13.933 -3.882 1.00 56.19 81 GLN A C 1
ATOM 657 O O . GLN A 1 81 ? -0.033 -13.090 -4.420 1.00 56.19 81 GLN A O 1
ATOM 662 N N . LEU A 1 82 ? 2.013 -13.780 -3.779 1.00 57.28 82 LEU A N 1
ATOM 663 C CA . LEU A 1 82 ? 2.762 -12.798 -4.546 1.00 57.28 82 LEU A CA 1
ATOM 664 C C . LEU A 1 82 ? 2.940 -13.350 -5.956 1.00 57.28 82 LEU A C 1
ATOM 666 O O . LEU A 1 82 ? 3.775 -14.217 -6.211 1.00 57.28 82 LEU A O 1
ATOM 670 N N . ARG A 1 83 ? 2.147 -12.840 -6.893 1.00 54.28 83 ARG A N 1
ATOM 671 C CA . ARG A 1 83 ? 2.349 -13.137 -8.308 1.00 54.28 83 ARG A CA 1
ATOM 672 C C . ARG A 1 83 ? 3.358 -12.156 -8.888 1.00 54.28 83 ARG A C 1
ATOM 674 O O . ARG A 1 83 ? 3.092 -10.955 -8.972 1.00 54.28 83 ARG A O 1
ATOM 681 N N . GLN A 1 84 ? 4.504 -12.667 -9.323 1.00 53.22 84 GLN A N 1
ATOM 682 C CA . GLN A 1 84 ? 5.331 -11.974 -10.297 1.00 53.22 84 GLN A CA 1
ATOM 683 C C . GLN A 1 84 ? 4.615 -12.110 -11.636 1.00 53.22 84 GLN A C 1
ATOM 685 O O . GLN A 1 84 ? 4.707 -13.130 -12.304 1.00 53.22 84 GLN A O 1
ATOM 690 N N . THR A 1 85 ? 3.831 -11.095 -11.976 1.00 48.41 85 THR A N 1
ATOM 691 C CA . THR A 1 85 ? 3.278 -10.941 -13.318 1.00 48.41 85 THR A CA 1
ATOM 692 C C . THR A 1 85 ? 4.289 -10.196 -14.172 1.00 48.41 85 THR A C 1
ATOM 694 O O . THR A 1 85 ? 4.818 -9.169 -13.734 1.00 48.41 85 THR A O 1
ATOM 697 N N . ASN A 1 86 ? 4.507 -10.669 -15.389 1.00 47.22 86 ASN A N 1
ATOM 698 C CA . ASN A 1 86 ? 5.298 -10.050 -16.431 1.00 47.22 86 ASN A CA 1
ATOM 699 C C . ASN A 1 86 ? 4.729 -8.664 -16.735 1.00 47.22 86 ASN A C 1
ATOM 701 O O . ASN A 1 86 ? 3.822 -8.496 -17.545 1.00 47.22 86 ASN A O 1
ATOM 705 N N . VAL A 1 87 ? 5.261 -7.653 -16.052 1.00 50.00 87 VAL A N 1
ATOM 706 C CA . VAL A 1 87 ? 5.080 -6.263 -16.45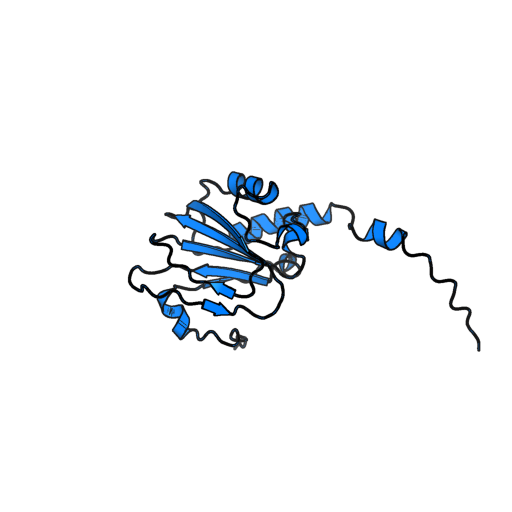1 1.00 50.00 87 VAL A CA 1
ATOM 707 C C . VAL A 1 87 ? 6.224 -5.964 -17.424 1.00 50.00 87 VAL A C 1
ATOM 709 O O . VAL A 1 87 ? 7.382 -6.062 -17.017 1.00 50.00 87 VAL A O 1
ATOM 712 N N . PRO A 1 88 ? 5.943 -5.659 -18.701 1.00 47.94 88 PRO A N 1
ATOM 713 C CA . PRO A 1 88 ? 6.958 -5.506 -19.752 1.00 47.94 88 PRO A CA 1
ATOM 714 C C . PRO A 1 88 ? 7.830 -4.240 -19.625 1.00 47.94 88 PRO A C 1
ATOM 716 O O . PRO A 1 88 ? 8.550 -3.888 -20.551 1.00 47.94 88 PRO A O 1
ATOM 719 N N . ASP A 1 89 ? 7.772 -3.544 -18.494 1.00 57.16 89 ASP A N 1
ATOM 720 C CA . ASP A 1 89 ? 8.337 -2.212 -18.275 1.00 57.16 89 ASP A CA 1
ATOM 721 C C . ASP A 1 89 ? 9.305 -2.291 -17.073 1.00 57.16 89 ASP A C 1
ATOM 723 O O . ASP A 1 89 ? 8.978 -3.023 -16.129 1.00 57.16 89 ASP A O 1
ATOM 727 N N . PRO A 1 90 ? 10.469 -1.599 -17.052 1.00 60.09 90 PRO A N 1
ATOM 728 C CA . PRO A 1 90 ? 11.392 -1.478 -15.902 1.00 60.09 90 PRO A CA 1
ATOM 729 C C . PRO A 1 90 ? 10.781 -0.803 -14.654 1.00 60.09 90 PRO A C 1
ATOM 731 O O . PRO A 1 90 ? 11.444 -0.074 -13.913 1.00 60.09 90 PRO A O 1
ATOM 734 N N . ARG A 1 91 ? 9.496 -1.041 -14.394 1.00 70.31 91 ARG A N 1
ATOM 735 C CA . ARG A 1 91 ? 8.774 -0.517 -13.250 1.00 70.31 91 ARG A CA 1
ATOM 736 C C . ARG A 1 91 ? 9.294 -1.159 -11.986 1.00 70.31 91 ARG A C 1
ATOM 738 O O . ARG A 1 91 ? 9.276 -2.376 -11.802 1.00 70.31 91 ARG A O 1
ATOM 745 N N . GLN A 1 92 ? 9.700 -0.293 -11.081 1.00 81.31 92 GLN A N 1
ATOM 746 C CA . GLN A 1 92 ? 10.045 -0.663 -9.723 1.00 81.31 92 GLN A CA 1
ATOM 747 C C . GLN A 1 92 ? 8.730 -0.836 -8.973 1.00 81.31 92 GLN A C 1
ATOM 749 O O . GLN A 1 92 ? 7.760 -0.127 -9.240 1.00 81.31 92 GLN A O 1
ATOM 754 N N . ARG A 1 93 ? 8.657 -1.785 -8.046 1.00 83.94 93 ARG A N 1
ATOM 755 C CA . ARG A 1 93 ? 7.462 -1.961 -7.226 1.00 83.94 93 ARG A CA 1
ATOM 756 C C . ARG A 1 93 ? 7.815 -1.764 -5.771 1.00 83.94 93 ARG A C 1
ATOM 758 O O . ARG A 1 93 ? 8.686 -2.450 -5.246 1.00 83.94 93 ARG A O 1
ATOM 765 N N . LEU A 1 94 ? 7.106 -0.850 -5.129 1.00 87.50 94 LEU A N 1
ATOM 766 C CA . LEU A 1 94 ? 7.161 -0.603 -3.698 1.00 87.50 94 LEU A CA 1
ATOM 767 C C . LEU A 1 94 ? 5.858 -1.110 -3.085 1.00 87.50 94 LEU A C 1
ATOM 769 O O . LEU A 1 94 ? 4.791 -0.827 -3.615 1.00 87.50 94 LEU A O 1
ATOM 773 N N . SER A 1 95 ? 5.925 -1.900 -2.021 1.00 88.00 95 SER A N 1
ATOM 774 C CA . SER A 1 95 ? 4.745 -2.542 -1.446 1.00 88.00 95 SER A CA 1
ATOM 775 C C . SER A 1 95 ? 4.705 -2.463 0.074 1.00 88.00 95 SER A C 1
ATOM 777 O O . SER A 1 95 ? 5.734 -2.459 0.751 1.00 88.00 95 SER A O 1
ATOM 779 N N . VAL A 1 96 ? 3.481 -2.430 0.591 1.00 91.44 96 VAL A N 1
ATOM 780 C CA . VAL A 1 96 ? 3.133 -2.418 2.011 1.00 91.44 96 VAL A CA 1
ATOM 781 C C . VAL A 1 96 ? 2.304 -3.660 2.287 1.00 91.44 96 VAL A C 1
ATOM 783 O O . VAL A 1 96 ? 1.265 -3.851 1.654 1.00 91.44 96 VAL A O 1
ATOM 786 N N . ARG A 1 97 ? 2.750 -4.497 3.224 1.00 89.69 97 ARG A N 1
ATOM 787 C CA . ARG A 1 97 ? 1.982 -5.643 3.714 1.00 89.69 97 ARG A CA 1
ATOM 788 C C . ARG A 1 97 ? 1.270 -5.246 4.999 1.00 89.69 97 ARG A C 1
ATOM 790 O O . ARG A 1 97 ? 1.912 -4.944 6.005 1.00 89.69 97 ARG A O 1
ATOM 797 N N . PHE A 1 98 ? -0.053 -5.251 4.959 1.00 90.19 98 PHE A N 1
ATOM 798 C CA . PHE A 1 98 ? -0.901 -5.001 6.114 1.00 90.19 98 PHE A CA 1
ATOM 799 C C . PHE A 1 98 ? -1.196 -6.300 6.852 1.00 90.19 98 PHE A C 1
ATOM 801 O O . PHE A 1 98 ? -1.406 -7.347 6.238 1.00 90.19 98 PHE A O 1
ATOM 808 N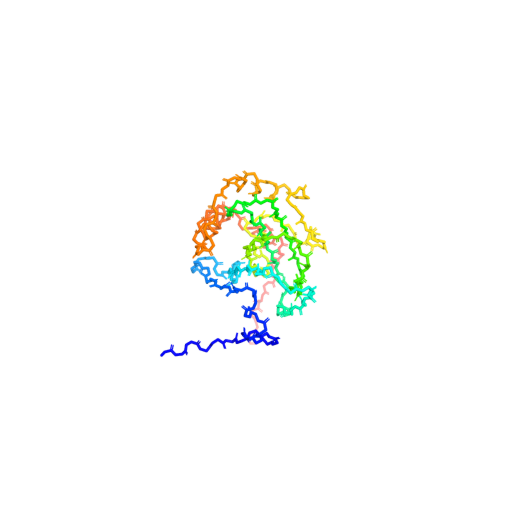 N . ARG A 1 99 ? -1.276 -6.200 8.177 1.00 87.50 99 ARG A N 1
ATOM 809 C CA . ARG A 1 99 ? -1.875 -7.232 9.025 1.00 87.50 99 ARG A CA 1
ATOM 810 C C . ARG A 1 99 ? -3.392 -7.288 8.793 1.00 87.50 99 ARG A C 1
ATOM 812 O O . ARG A 1 99 ? -3.957 -6.308 8.294 1.00 87.50 99 ARG A O 1
ATOM 819 N N . PRO A 1 100 ? -4.070 -8.382 9.181 1.00 85.81 100 PRO A N 1
ATOM 820 C CA . PRO A 1 100 ? -5.531 -8.436 9.175 1.00 85.81 100 PRO A CA 1
ATOM 821 C C . PRO A 1 100 ? -6.148 -7.204 9.857 1.00 85.81 100 PRO A C 1
ATOM 823 O O . PRO A 1 100 ? -5.732 -6.822 10.949 1.00 85.81 100 PRO A O 1
ATOM 826 N N . GLY A 1 101 ? -7.091 -6.543 9.180 1.00 86.69 101 GLY A N 1
ATOM 827 C CA . GLY A 1 101 ? -7.730 -5.303 9.647 1.00 86.69 101 GLY A CA 1
ATOM 828 C C . GLY A 1 101 ? -6.893 -4.021 9.503 1.00 86.69 101 GLY A C 1
ATOM 829 O O . GLY A 1 101 ? -7.424 -2.928 9.675 1.00 86.69 101 GLY A O 1
ATOM 830 N N . GLY A 1 102 ? -5.610 -4.111 9.137 1.00 90.06 102 GLY A N 1
ATOM 831 C CA . GLY A 1 102 ? -4.723 -2.951 9.004 1.00 90.06 102 GLY A CA 1
ATOM 832 C C . GLY A 1 102 ? -5.127 -1.989 7.886 1.00 90.06 102 GLY A C 1
ATOM 833 O O . GLY A 1 102 ? -5.057 -0.776 8.069 1.00 90.06 102 GLY A O 1
ATOM 834 N N . VAL A 1 103 ? -5.604 -2.515 6.753 1.00 91.31 103 VAL A N 1
ATOM 835 C CA . VAL A 1 103 ? -6.138 -1.691 5.654 1.00 91.31 103 VAL A CA 1
ATOM 836 C C . VAL A 1 103 ? -7.372 -0.922 6.107 1.00 91.31 103 VAL A C 1
ATOM 838 O O . VAL A 1 103 ? -7.453 0.278 5.869 1.00 91.31 103 VAL A O 1
ATOM 841 N N . PHE A 1 104 ? -8.302 -1.582 6.795 1.00 90.00 104 PHE A N 1
ATOM 842 C CA . PHE A 1 104 ? -9.483 -0.917 7.332 1.00 90.00 104 PHE A CA 1
ATOM 843 C C . PHE A 1 104 ? -9.090 0.187 8.318 1.00 90.00 104 PHE A C 1
ATOM 845 O O . PHE A 1 104 ? -9.507 1.329 8.163 1.00 90.00 104 PHE A O 1
ATOM 852 N N . ALA A 1 105 ? -8.208 -0.113 9.272 1.00 89.75 105 ALA A N 1
ATOM 853 C CA . ALA A 1 105 ? -7.784 0.855 10.279 1.00 89.75 105 ALA A CA 1
ATOM 854 C C . ALA A 1 105 ? -7.045 2.075 9.695 1.00 89.75 105 ALA A C 1
ATOM 856 O O . ALA A 1 105 ? -7.205 3.183 10.197 1.00 89.75 105 ALA A O 1
ATOM 857 N N . LEU A 1 106 ? -6.219 1.889 8.658 1.00 91.69 106 LEU A N 1
ATOM 858 C CA . LEU A 1 106 ? -5.360 2.957 8.128 1.00 91.69 106 LEU A CA 1
ATOM 859 C C . LEU A 1 106 ? -5.915 3.657 6.885 1.00 91.69 106 LEU A C 1
ATOM 861 O O . LEU A 1 106 ? -5.564 4.810 6.632 1.00 91.69 106 LEU A O 1
ATOM 865 N N . LEU A 1 107 ? -6.734 2.969 6.092 1.00 91.06 107 LEU A N 1
ATOM 866 C CA . LEU A 1 107 ? -7.275 3.460 4.821 1.00 91.06 107 LEU A CA 1
ATOM 867 C C . LEU A 1 107 ? -8.809 3.497 4.799 1.00 91.06 107 LEU A C 1
ATOM 869 O O . LEU A 1 107 ? -9.372 4.029 3.849 1.00 91.06 107 LEU A O 1
ATOM 873 N N . GLY A 1 108 ? -9.489 2.953 5.812 1.00 90.06 108 GLY A N 1
ATOM 874 C CA . GLY A 1 108 ? -10.953 2.931 5.883 1.00 90.06 108 GLY A CA 1
ATOM 875 C C . GLY A 1 108 ? -11.619 1.986 4.882 1.00 90.06 108 GLY A C 1
ATOM 876 O O . GLY A 1 108 ? -12.818 2.106 4.666 1.00 90.06 108 GLY A O 1
ATOM 877 N N . ILE A 1 109 ? -10.865 1.077 4.253 1.00 89.38 109 ILE A N 1
ATOM 878 C CA . ILE A 1 109 ? -11.402 0.151 3.244 1.00 89.38 109 ILE A CA 1
ATOM 879 C C . ILE A 1 109 ? -11.947 -1.092 3.964 1.00 89.38 109 ILE A C 1
ATOM 881 O O . ILE A 1 109 ? -11.165 -1.771 4.646 1.00 89.38 109 ILE A O 1
ATOM 885 N N . PRO A 1 110 ? -13.255 -1.387 3.873 1.00 87.38 110 PRO A N 1
ATOM 886 C CA . PRO A 1 110 ? -13.857 -2.552 4.508 1.00 87.38 110 PRO A CA 1
ATOM 887 C C . PRO A 1 110 ? -13.387 -3.851 3.847 1.00 87.38 110 PRO A C 1
ATOM 889 O O . PRO A 1 110 ? -12.953 -3.870 2.699 1.00 87.38 110 PRO A O 1
ATOM 892 N N . ALA A 1 111 ? -13.481 -4.959 4.584 1.00 82.62 111 ALA A N 1
ATOM 893 C CA . ALA A 1 111 ? -13.091 -6.273 4.072 1.00 82.62 111 ALA A CA 1
ATOM 894 C C . ALA A 1 111 ? -13.923 -6.707 2.852 1.00 82.62 111 ALA A C 1
ATOM 896 O O . ALA A 1 111 ? -13.381 -7.366 1.969 1.00 82.62 111 ALA A O 1
ATOM 897 N N . ASP A 1 112 ? -15.191 -6.293 2.791 1.00 84.31 112 ASP A N 1
ATOM 898 C CA . ASP A 1 112 ? -16.118 -6.629 1.704 1.00 84.31 112 ASP A CA 1
ATOM 899 C C . ASP A 1 112 ? -15.637 -6.085 0.347 1.00 84.31 112 ASP A C 1
ATOM 901 O O . ASP A 1 112 ? -15.801 -6.739 -0.679 1.00 84.31 112 ASP A O 1
ATOM 905 N N . ASP A 1 113 ? -14.936 -4.946 0.346 1.00 84.38 113 ASP A N 1
ATOM 906 C CA . ASP A 1 113 ? -14.371 -4.356 -0.873 1.00 84.38 113 ASP A CA 1
ATOM 907 C C . ASP A 1 113 ? -13.102 -5.088 -1.348 1.00 84.38 113 ASP A C 1
ATOM 909 O O . ASP A 1 113 ? -12.627 -4.869 -2.460 1.00 84.38 113 ASP A O 1
ATOM 913 N N . LEU A 1 114 ? -12.525 -5.970 -0.523 1.00 82.56 114 LEU A N 1
ATOM 914 C CA . LEU A 1 114 ? -11.268 -6.671 -0.805 1.00 82.56 114 LEU A CA 1
ATOM 915 C C . LEU A 1 114 ? -11.470 -8.062 -1.418 1.00 82.56 114 LEU A C 1
ATOM 917 O O . LEU A 1 114 ? -10.500 -8.819 -1.519 1.00 82.56 114 LEU A O 1
ATOM 921 N N . GLU A 1 115 ? -12.689 -8.417 -1.829 1.00 78.38 115 GLU A N 1
ATOM 922 C CA . GLU A 1 115 ? -12.962 -9.682 -2.527 1.00 78.38 115 GLU A CA 1
ATOM 923 C C . GLU A 1 115 ? -12.183 -9.770 -3.854 1.00 78.38 115 GLU A C 1
ATOM 925 O O . GLU A 1 115 ? -11.701 -10.839 -4.237 1.00 78.38 115 GLU A O 1
ATOM 930 N N . TYR A 1 116 ? -11.964 -8.623 -4.506 1.00 80.25 116 TYR A N 1
ATOM 931 C CA . TYR A 1 116 ? -11.197 -8.502 -5.743 1.00 80.25 116 TYR A CA 1
ATOM 932 C C . TYR A 1 116 ? -10.042 -7.500 -5.594 1.00 80.25 116 TYR A C 1
ATOM 934 O O . TYR A 1 116 ? -10.102 -6.589 -4.768 1.00 80.25 116 TYR A O 1
ATOM 942 N N . PRO A 1 117 ? -8.972 -7.636 -6.400 1.00 83.56 117 PRO A N 1
ATOM 943 C CA . PRO A 1 117 ? -7.968 -6.591 -6.568 1.00 83.56 117 PRO A CA 1
ATOM 944 C C . PRO A 1 117 ? -8.594 -5.220 -6.842 1.00 83.56 117 PRO A C 1
ATOM 946 O O . PRO A 1 117 ? -9.303 -5.064 -7.834 1.00 83.56 117 PRO A O 1
ATOM 949 N N . LEU A 1 118 ? -8.269 -4.225 -6.015 1.00 87.75 118 LEU A N 1
ATOM 950 C CA . LEU A 1 118 ? -8.696 -2.840 -6.213 1.00 87.75 118 LEU A CA 1
ATOM 951 C C . LEU A 1 118 ? -7.552 -2.015 -6.800 1.00 87.75 118 LEU A C 1
ATOM 953 O O . LEU A 1 118 ? -6.449 -1.976 -6.250 1.00 87.75 118 LEU A O 1
ATOM 957 N N . GLY A 1 119 ? -7.799 -1.333 -7.907 1.00 88.44 119 GLY A N 1
ATOM 958 C CA . GLY A 1 119 ? -6.945 -0.289 -8.454 1.00 88.44 119 GLY A CA 1
ATOM 959 C C . GLY A 1 119 ? -7.235 1.085 -7.847 1.00 88.44 119 GLY A C 1
ATOM 960 O O . GLY A 1 119 ? -8.220 1.297 -7.140 1.00 88.44 119 GLY A O 1
ATOM 961 N N . ALA A 1 120 ? -6.383 2.060 -8.173 1.00 86.81 120 ALA A N 1
ATOM 962 C CA . ALA A 1 120 ? -6.501 3.442 -7.694 1.00 86.81 120 ALA A CA 1
ATOM 963 C C . ALA A 1 120 ? -7.888 4.076 -7.904 1.00 86.81 120 ALA A C 1
ATOM 965 O O . ALA A 1 120 ? -8.302 4.913 -7.113 1.00 86.81 120 ALA A O 1
ATOM 966 N N . ARG A 1 121 ? -8.601 3.709 -8.974 1.00 87.56 121 ARG A N 1
ATOM 967 C CA . ARG A 1 121 ? -9.901 4.303 -9.333 1.00 87.56 121 ARG A CA 1
ATOM 968 C C . ARG A 1 121 ? -11.102 3.537 -8.781 1.00 87.56 121 ARG A C 1
ATOM 970 O O . ARG A 1 121 ? -12.220 4.017 -8.923 1.00 87.56 121 ARG A O 1
ATOM 977 N N . ASP A 1 122 ? -10.871 2.380 -8.169 1.00 87.75 122 ASP A N 1
ATOM 978 C CA . ASP A 1 122 ? -11.944 1.465 -7.776 1.00 87.75 122 ASP A CA 1
ATOM 979 C C . ASP A 1 122 ? -12.478 1.765 -6.368 1.00 87.75 122 ASP A C 1
ATOM 981 O O . ASP A 1 122 ? -13.565 1.320 -6.016 1.00 87.75 122 ASP A O 1
ATOM 985 N N . HIS A 1 123 ? -11.749 2.553 -5.566 1.00 88.50 123 HIS A N 1
ATOM 986 C CA . HIS A 1 123 ? -12.170 2.945 -4.221 1.00 88.50 123 HIS A CA 1
ATOM 987 C C . HIS A 1 123 ? -11.710 4.376 -3.880 1.00 88.50 123 HIS A C 1
ATOM 989 O O . HIS A 1 123 ? -10.543 4.707 -4.115 1.00 88.50 123 HIS A O 1
ATOM 995 N N . PRO A 1 124 ? -12.555 5.226 -3.258 1.00 87.88 124 PRO A N 1
ATOM 996 C CA . PRO A 1 124 ? -12.233 6.632 -2.982 1.00 87.88 124 PRO A CA 1
ATOM 997 C C . PRO A 1 124 ? -10.971 6.817 -2.131 1.00 87.88 124 PRO A C 1
ATOM 999 O O . PRO A 1 124 ? -10.179 7.715 -2.398 1.00 87.88 124 PRO A O 1
ATOM 1002 N N . ALA A 1 125 ? -10.727 5.942 -1.151 1.00 87.56 125 ALA A N 1
ATOM 1003 C CA . ALA A 1 125 ? -9.500 5.996 -0.351 1.00 87.56 125 ALA A CA 1
ATOM 1004 C C . ALA A 1 125 ? -8.228 5.716 -1.175 1.00 87.56 125 ALA A C 1
ATOM 1006 O O . ALA A 1 125 ? -7.184 6.309 -0.911 1.00 87.56 125 ALA A O 1
ATOM 1007 N N . LEU A 1 126 ? -8.302 4.835 -2.182 1.00 88.69 126 LEU A N 1
ATOM 1008 C CA . LEU A 1 126 ? -7.175 4.568 -3.081 1.00 88.69 126 LEU A CA 1
ATOM 1009 C C . LEU A 1 126 ? -7.002 5.690 -4.104 1.00 88.69 126 LEU A C 1
ATOM 1011 O O . LEU A 1 126 ? -5.871 6.012 -4.459 1.00 88.69 126 LEU A O 1
ATOM 1015 N N . GLN A 1 127 ? -8.097 6.325 -4.520 1.00 89.25 127 GLN A N 1
ATOM 1016 C CA . GLN A 1 127 ? -8.045 7.495 -5.385 1.00 89.25 127 GLN A CA 1
ATOM 1017 C C . GLN A 1 127 ? -7.389 8.672 -4.662 1.00 89.25 127 GLN A C 1
ATOM 1019 O O . GLN A 1 127 ? -6.441 9.250 -5.182 1.00 89.25 127 GLN A O 1
ATOM 1024 N N . GLU A 1 128 ? -7.810 8.965 -3.429 1.00 88.12 128 GLU A N 1
ATOM 1025 C CA . GLU A 1 128 ? -7.197 9.997 -2.588 1.00 88.12 128 GLU A CA 1
ATOM 1026 C C . GLU A 1 128 ? -5.700 9.720 -2.378 1.00 88.12 128 GLU A C 1
ATOM 1028 O O . GLU A 1 128 ? -4.866 10.620 -2.491 1.00 88.12 128 GLU A O 1
ATOM 1033 N N . LEU A 1 129 ? -5.344 8.459 -2.109 1.00 87.50 129 LEU A N 1
ATOM 1034 C CA . LEU A 1 129 ? -3.955 8.035 -1.966 1.00 87.50 129 LEU A CA 1
ATOM 1035 C C . LEU A 1 129 ? -3.164 8.258 -3.261 1.00 87.50 129 LEU A C 1
ATOM 1037 O O . LEU A 1 129 ? -2.049 8.781 -3.226 1.00 87.50 129 LEU A O 1
ATOM 1041 N N . SER A 1 130 ? -3.743 7.870 -4.397 1.00 87.31 130 SER A N 1
ATOM 1042 C CA . SER A 1 130 ? -3.155 8.051 -5.720 1.00 87.31 130 SER A CA 1
ATOM 1043 C C . SER A 1 130 ? -2.938 9.528 -6.015 1.00 87.31 130 SER A C 1
ATOM 1045 O O . SER A 1 130 ? -1.838 9.899 -6.401 1.00 87.31 130 SER A O 1
ATOM 1047 N N . ASP A 1 131 ? -3.922 10.387 -5.763 1.00 87.38 131 ASP A N 1
ATOM 1048 C CA . ASP A 1 131 ? 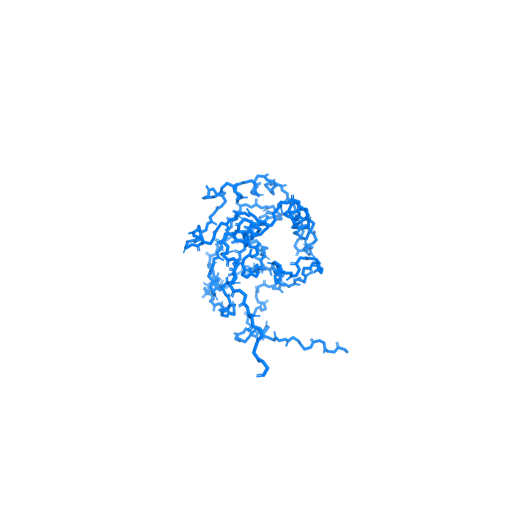-3.823 11.830 -5.995 1.00 87.38 131 ASP A CA 1
ATOM 1049 C C . ASP A 1 131 ? -2.751 12.480 -5.109 1.00 87.38 131 ASP A C 1
ATOM 1051 O O . ASP A 1 131 ? -1.994 13.338 -5.563 1.00 87.38 131 ASP A O 1
ATOM 1055 N N . GLN A 1 132 ? -2.615 12.033 -3.857 1.00 84.94 132 GLN A N 1
ATOM 1056 C CA . GLN A 1 132 ? -1.575 12.520 -2.947 1.00 84.94 132 GLN A CA 1
ATOM 1057 C C . GLN A 1 132 ? -0.164 12.095 -3.361 1.00 84.94 132 GLN A C 1
ATOM 1059 O O . GLN A 1 132 ? 0.804 12.785 -3.018 1.00 84.94 132 GLN A O 1
ATOM 1064 N N . TRP A 1 133 ? -0.027 10.944 -4.020 1.00 85.94 133 TRP A N 1
ATOM 1065 C CA . TRP A 1 133 ? 1.259 10.344 -4.386 1.00 85.94 133 TRP A CA 1
ATOM 1066 C C . TRP A 1 133 ? 1.617 10.509 -5.864 1.00 85.94 133 TRP A C 1
ATOM 1068 O O . TRP A 1 133 ? 2.767 10.263 -6.232 1.00 85.94 133 TRP A O 1
ATOM 1078 N N . ASN A 1 134 ? 0.685 10.969 -6.694 1.00 79.44 134 ASN A N 1
ATOM 1079 C CA . ASN A 1 134 ? 0.917 11.248 -8.101 1.00 79.44 134 ASN A CA 1
ATOM 1080 C C . ASN A 1 134 ? 2.015 12.312 -8.257 1.00 79.44 134 ASN A C 1
ATOM 1082 O O . ASN A 1 134 ? 1.991 13.349 -7.592 1.00 79.44 134 ASN A O 1
ATOM 1086 N N . GLY A 1 135 ? 3.018 12.026 -9.088 1.00 69.81 135 GLY A N 1
ATOM 1087 C CA . GLY A 1 135 ? 4.190 12.890 -9.27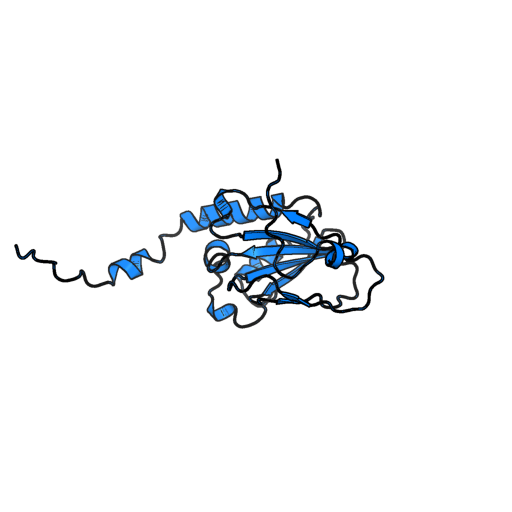1 1.00 69.81 135 GLY A CA 1
ATOM 1088 C C . GLY A 1 135 ? 5.103 13.021 -8.042 1.00 69.81 135 GLY A C 1
ATOM 1089 O O . GLY A 1 135 ? 6.041 13.817 -8.061 1.00 69.81 135 GLY A O 1
ATOM 1090 N N . ARG A 1 136 ? 4.873 12.267 -6.952 1.00 77.44 136 ARG A N 1
ATOM 1091 C CA . ARG A 1 136 ? 5.836 12.202 -5.845 1.00 77.44 136 ARG A CA 1
ATOM 1092 C C . ARG A 1 136 ? 6.958 11.234 -6.175 1.00 77.44 136 ARG A C 1
ATOM 1094 O O . ARG A 1 136 ? 6.722 10.082 -6.530 1.00 77.44 136 ARG A O 1
ATOM 1101 N N . PHE A 1 137 ? 8.179 11.692 -5.934 1.00 78.38 137 PHE A N 1
ATOM 1102 C CA . PHE A 1 137 ? 9.363 10.857 -6.023 1.00 78.38 137 PHE A CA 1
ATOM 1103 C C . PHE A 1 137 ? 9.529 9.997 -4.763 1.00 78.38 137 PHE A C 1
ATOM 1105 O O . PHE A 1 137 ? 9.685 10.515 -3.652 1.00 78.38 137 PHE A O 1
ATOM 1112 N N . PHE A 1 138 ? 9.540 8.678 -4.940 1.00 77.06 138 PHE A N 1
ATOM 1113 C CA . PHE A 1 138 ? 9.861 7.701 -3.907 1.00 77.06 138 PHE A CA 1
ATOM 1114 C C . PHE A 1 138 ? 11.254 7.122 -4.174 1.00 77.06 138 PHE A C 1
ATOM 1116 O O . PHE A 1 138 ? 11.407 6.252 -5.036 1.00 77.06 138 PHE A O 1
ATOM 1123 N N . PRO A 1 139 ? 12.296 7.554 -3.436 1.00 69.88 139 PRO A N 1
ATOM 1124 C CA . PRO A 1 139 ? 13.602 6.933 -3.567 1.00 69.88 139 PRO A CA 1
ATOM 1125 C C . PRO A 1 139 ? 13.499 5.468 -3.133 1.00 69.88 139 PRO A C 1
ATOM 1127 O O . PRO A 1 139 ? 13.140 5.183 -1.991 1.00 69.88 139 PRO A O 1
ATOM 1130 N N . MET A 1 140 ? 13.890 4.542 -4.018 1.00 60.19 140 MET A N 1
ATOM 1131 C CA . MET A 1 140 ? 13.873 3.082 -3.796 1.00 60.19 140 MET A CA 1
ATOM 1132 C C . MET A 1 140 ? 14.458 2.612 -2.459 1.00 60.19 140 MET A C 1
ATOM 1134 O O . MET A 1 140 ? 14.202 1.495 -2.013 1.00 60.19 140 MET A O 1
ATOM 1138 N N . GLN A 1 141 ? 15.322 3.432 -1.870 1.00 63.91 141 GLN A N 1
ATOM 1139 C CA . GLN A 1 141 ? 16.110 3.100 -0.696 1.00 63.91 141 GLN A CA 1
ATOM 1140 C C . GLN A 1 141 ? 15.415 3.474 0.615 1.00 63.91 141 GLN A C 1
ATOM 1142 O O . GLN A 1 141 ? 15.920 3.119 1.675 1.00 63.91 141 GLN A O 1
ATOM 1147 N N . SER A 1 142 ? 14.288 4.192 0.569 1.00 72.06 142 SER A N 1
ATOM 1148 C CA . SER A 1 142 ? 13.676 4.747 1.770 1.00 72.06 142 SER A CA 1
ATOM 1149 C C . SER A 1 142 ? 12.199 4.403 1.879 1.00 72.06 142 SER A C 1
ATOM 1151 O O . SER A 1 142 ? 11.334 5.025 1.265 1.00 72.06 142 SER A O 1
ATOM 1153 N N . PHE A 1 143 ? 11.904 3.458 2.769 1.00 88.38 143 PHE A N 1
ATOM 1154 C CA . PHE A 1 143 ? 10.546 3.206 3.246 1.00 88.38 143 PHE A CA 1
ATOM 1155 C C . PHE A 1 143 ? 10.015 4.339 4.147 1.00 88.38 143 PHE A C 1
ATOM 1157 O O . PHE A 1 143 ? 8.840 4.340 4.502 1.00 88.38 143 PHE A O 1
ATOM 1164 N N . ALA A 1 144 ? 10.838 5.346 4.477 1.00 87.12 144 ALA A N 1
ATOM 1165 C CA . ALA A 1 144 ? 10.467 6.430 5.387 1.00 87.12 144 ALA A CA 1
ATOM 1166 C C . ALA A 1 144 ? 9.282 7.271 4.887 1.00 87.12 144 ALA A C 1
ATOM 1168 O O . ALA A 1 144 ? 8.537 7.829 5.693 1.00 87.12 144 ALA A O 1
ATOM 1169 N N . ALA A 1 145 ? 9.098 7.377 3.566 1.00 85.62 145 ALA A N 1
ATOM 1170 C CA . ALA A 1 145 ? 7.950 8.072 2.991 1.00 85.62 145 ALA A CA 1
ATOM 1171 C C . ALA A 1 145 ? 6.634 7.330 3.282 1.00 85.62 145 ALA A C 1
ATOM 1173 O O . ALA A 1 145 ? 5.651 7.969 3.658 1.00 85.62 145 ALA A O 1
ATOM 1174 N N . LEU A 1 146 ? 6.641 5.994 3.180 1.00 88.88 146 LEU A N 1
ATOM 1175 C CA . LEU A 1 146 ? 5.503 5.154 3.559 1.00 88.88 146 LEU A CA 1
ATOM 1176 C C . LEU A 1 146 ? 5.242 5.251 5.061 1.00 88.88 146 LEU A C 1
ATOM 1178 O O . LEU A 1 146 ? 4.116 5.527 5.460 1.00 88.88 146 LEU A O 1
ATOM 1182 N N . ASP A 1 147 ? 6.285 5.112 5.885 1.00 91.12 147 ASP A N 1
ATOM 1183 C CA . ASP A 1 147 ? 6.160 5.226 7.342 1.00 91.12 147 ASP A CA 1
ATOM 1184 C C . ASP A 1 147 ? 5.532 6.555 7.751 1.00 91.12 147 ASP A C 1
ATOM 1186 O O . ASP A 1 147 ? 4.563 6.583 8.504 1.00 91.12 147 ASP A O 1
ATOM 1190 N N . ARG A 1 148 ? 6.046 7.675 7.231 1.00 90.00 148 ARG A N 1
ATOM 1191 C CA . ARG A 1 148 ? 5.513 8.998 7.565 1.00 90.00 148 ARG A CA 1
ATOM 1192 C C . ARG A 1 148 ? 4.048 9.126 7.165 1.00 90.00 148 ARG A C 1
ATOM 1194 O O . ARG A 1 148 ? 3.265 9.682 7.929 1.00 90.00 148 ARG A O 1
ATOM 1201 N N . PHE A 1 149 ? 3.688 8.622 5.989 1.00 90.00 149 PHE A N 1
ATOM 1202 C CA . PHE A 1 149 ? 2.308 8.642 5.530 1.00 90.00 149 PHE A CA 1
ATOM 1203 C C . PHE A 1 149 ? 1.391 7.849 6.469 1.00 90.00 149 PHE A C 1
ATOM 1205 O O . PHE A 1 149 ? 0.401 8.387 6.968 1.00 90.00 149 PHE A O 1
ATOM 1212 N N . PHE A 1 150 ? 1.737 6.595 6.762 1.00 92.69 150 PHE A N 1
ATOM 1213 C CA . PHE A 1 150 ? 0.898 5.749 7.603 1.00 92.69 150 PHE A CA 1
ATOM 1214 C C . PHE A 1 150 ? 0.880 6.202 9.059 1.00 92.69 150 PHE A C 1
ATOM 1216 O O . PHE A 1 150 ? -0.142 6.034 9.708 1.00 92.69 150 PHE A O 1
ATOM 1223 N N . LEU A 1 151 ? 1.936 6.840 9.571 1.00 93.19 151 LEU A N 1
ATOM 1224 C CA . LEU A 1 151 ? 1.921 7.451 10.905 1.00 93.19 151 LEU A CA 1
ATOM 1225 C C . LEU A 1 151 ? 0.908 8.595 11.003 1.00 93.19 151 LEU A C 1
ATOM 1227 O O . LEU A 1 151 ? 0.217 8.711 12.013 1.00 93.19 151 LEU A O 1
ATOM 1231 N N . ILE A 1 152 ? 0.788 9.426 9.961 1.00 90.81 152 ILE A N 1
ATOM 1232 C CA . ILE A 1 152 ? -0.228 10.488 9.913 1.00 90.81 152 ILE A CA 1
ATOM 1233 C C . ILE A 1 152 ? -1.632 9.871 9.916 1.00 90.81 152 ILE A C 1
ATOM 1235 O O . ILE A 1 152 ? -2.491 10.318 10.674 1.00 90.81 152 ILE A O 1
ATOM 1239 N N . ARG A 1 153 ? -1.852 8.817 9.118 1.00 89.88 153 ARG A N 1
ATOM 1240 C CA . ARG A 1 153 ? -3.131 8.089 9.071 1.00 89.88 153 ARG A CA 1
ATOM 1241 C C . ARG A 1 153 ? -3.456 7.397 10.394 1.00 89.88 153 ARG A C 1
ATOM 1243 O O . ARG A 1 153 ? -4.569 7.545 10.874 1.00 89.88 153 ARG A O 1
ATOM 1250 N N . ALA A 1 154 ? -2.491 6.720 11.013 1.00 89.88 154 ALA A N 1
ATOM 1251 C CA . ALA A 1 154 ? -2.658 6.071 12.311 1.00 89.88 154 ALA A CA 1
ATOM 1252 C C . ALA A 1 154 ? -3.060 7.082 13.393 1.00 89.88 154 ALA A C 1
ATOM 1254 O O . ALA A 1 154 ? -4.017 6.858 14.124 1.00 89.88 154 ALA A O 1
ATOM 1255 N N . LYS A 1 155 ? -2.405 8.249 13.424 1.00 88.00 155 LYS A N 1
ATOM 1256 C CA . LYS A 1 155 ? -2.763 9.332 14.348 1.00 88.00 155 LYS A CA 1
ATOM 1257 C C . LYS A 1 155 ? -4.177 9.872 14.103 1.00 88.00 155 LYS A C 1
ATOM 1259 O O . LYS A 1 155 ? -4.867 10.216 15.054 1.00 88.00 155 LYS A O 1
ATOM 1264 N N . ALA A 1 156 ? -4.606 9.967 12.844 1.00 84.06 156 ALA A N 1
ATOM 1265 C CA . ALA A 1 156 ? -5.973 10.365 12.510 1.00 84.06 156 ALA A CA 1
ATOM 1266 C C . ALA A 1 156 ? -6.999 9.281 12.894 1.00 84.06 156 ALA A C 1
ATOM 1268 O O . ALA A 1 156 ? -8.086 9.611 13.358 1.00 84.06 156 ALA A O 1
ATOM 1269 N N . ALA A 1 157 ? -6.643 8.002 12.750 1.00 78.31 157 ALA A N 1
ATOM 1270 C CA . ALA A 1 157 ? -7.481 6.873 13.141 1.00 78.31 157 ALA A CA 1
ATOM 1271 C C . ALA A 1 157 ? -7.668 6.787 14.666 1.00 78.31 157 ALA A C 1
ATOM 1273 O O . ALA A 1 157 ? -8.769 6.513 15.123 1.00 78.31 157 ALA A O 1
ATOM 1274 N N . GLU A 1 158 ? -6.642 7.107 15.463 1.00 74.62 158 GLU A N 1
ATOM 1275 C CA . GLU A 1 158 ? -6.753 7.210 16.932 1.00 74.62 158 GLU A CA 1
ATOM 1276 C C . GLU A 1 158 ? -7.724 8.309 17.395 1.00 74.62 158 GLU A C 1
ATOM 1278 O O . GLU A 1 158 ? -8.250 8.248 18.504 1.00 74.62 158 GLU A O 1
ATOM 1283 N N . GLN A 1 159 ? -7.964 9.323 16.560 1.00 64.81 159 GLN A N 1
ATOM 1284 C CA . GLN A 1 159 ? -8.917 10.398 16.848 1.00 64.81 159 GLN A CA 1
ATOM 1285 C C . GLN A 1 159 ? -10.358 10.030 16.477 1.00 64.81 159 GLN A C 1
ATOM 1287 O O . GLN A 1 159 ? -11.280 10.766 16.832 1.00 64.81 159 GLN A O 1
ATOM 1292 N N . GLN A 1 160 ? -10.570 8.911 15.780 1.00 56.97 160 GLN A N 1
ATOM 1293 C CA . GLN A 1 160 ? -11.903 8.384 15.527 1.00 56.97 160 GLN A CA 1
ATOM 1294 C C . GLN A 1 160 ? -12.326 7.525 16.728 1.00 56.97 160 GLN A C 1
ATOM 1296 O O . GLN A 1 160 ? -11.554 6.668 17.163 1.00 56.97 160 GLN A O 1
ATOM 1301 N N . PRO A 1 161 ? -13.525 7.742 17.305 1.00 51.44 161 PRO A N 1
ATOM 1302 C CA . PRO A 1 161 ? -14.005 6.921 18.409 1.00 51.44 161 PRO A CA 1
ATOM 1303 C C . PRO A 1 161 ? -13.994 5.458 17.969 1.00 51.44 161 PRO A C 1
ATOM 1305 O O . PRO A 1 161 ? -14.436 5.142 16.863 1.00 51.44 161 PRO A O 1
ATOM 1308 N N . ALA A 1 162 ? -13.448 4.580 18.814 1.00 53.62 162 ALA A N 1
ATOM 1309 C CA . ALA A 1 162 ? -13.327 3.165 18.503 1.00 53.62 162 ALA A CA 1
ATOM 1310 C C . ALA A 1 162 ? -14.685 2.641 18.015 1.00 53.62 162 ALA A C 1
ATOM 1312 O O . ALA A 1 162 ? -15.672 2.670 18.744 1.00 53.62 162 ALA A O 1
ATOM 1313 N N . ILE A 1 163 ? -14.732 2.151 16.775 1.00 55.47 163 ILE A N 1
ATOM 1314 C CA . ILE A 1 163 ? -15.943 1.609 16.127 1.00 55.47 163 ILE A CA 1
ATOM 1315 C C . ILE A 1 163 ? -16.540 0.438 16.936 1.00 55.47 163 ILE A C 1
ATOM 1317 O O . ILE A 1 163 ? -17.703 0.077 16.779 1.00 55.47 163 ILE A O 1
ATOM 1321 N N . ILE A 1 164 ? -15.753 -0.116 17.861 1.00 49.19 164 ILE A N 1
ATOM 1322 C CA . ILE A 1 164 ? -16.156 -1.168 18.788 1.00 49.19 164 ILE A CA 1
ATOM 1323 C C . ILE A 1 164 ? -16.972 -0.630 19.975 1.00 49.19 164 ILE A C 1
ATOM 1325 O O . ILE A 1 164 ? -17.708 -1.407 20.561 1.00 49.19 164 ILE A O 1
ATOM 1329 N N . GLN A 1 165 ? -16.901 0.659 20.333 1.00 51.12 165 GLN A N 1
ATOM 1330 C CA . GLN A 1 165 ? -17.665 1.213 21.464 1.00 51.12 165 GLN A CA 1
ATOM 1331 C C . GLN A 1 165 ? -19.182 1.090 21.253 1.00 51.12 165 GLN A C 1
ATOM 1333 O O . GLN A 1 165 ? -19.835 0.484 22.096 1.00 51.12 165 GLN A O 1
ATOM 1338 N N . PRO A 1 166 ? -19.744 1.514 20.100 1.00 51.12 166 PRO A N 1
ATOM 1339 C CA . PRO A 1 166 ? -21.161 1.310 19.820 1.00 51.12 166 PRO A CA 1
ATOM 1340 C C . PRO A 1 166 ? -21.553 -0.171 19.810 1.00 51.12 166 PRO A C 1
ATOM 1342 O O . PRO A 1 166 ? -22.650 -0.509 20.230 1.00 51.12 166 PRO A O 1
ATOM 1345 N N . TRP A 1 167 ? -20.671 -1.066 19.354 1.00 48.59 167 TRP A N 1
ATOM 1346 C CA . TRP A 1 167 ? -20.923 -2.511 19.365 1.00 48.59 167 TRP A CA 1
ATOM 1347 C C . TRP A 1 167 ? -20.864 -3.115 20.773 1.00 48.59 167 TRP A C 1
ATOM 1349 O O . TRP A 1 167 ? -21.671 -3.984 21.087 1.00 48.59 167 TRP A O 1
ATOM 1359 N N . LEU A 1 168 ? -19.949 -2.644 21.624 1.00 51.19 168 LEU A N 1
ATOM 1360 C CA . LEU A 1 168 ? -19.836 -3.030 23.032 1.00 51.19 168 LEU A CA 1
ATOM 1361 C C . LEU A 1 168 ? -21.051 -2.562 23.838 1.00 51.19 168 LEU A C 1
ATOM 1363 O O . LEU A 1 168 ? -21.559 -3.330 24.648 1.00 51.19 168 LEU A O 1
ATOM 1367 N N . ASP A 1 169 ? -21.577 -1.373 23.537 1.00 56.97 169 ASP A N 1
ATOM 1368 C CA . ASP A 1 169 ? -22.790 -0.826 24.159 1.00 56.97 169 ASP A CA 1
ATOM 1369 C C . ASP A 1 169 ? -24.072 -1.596 23.766 1.00 56.97 169 ASP A C 1
ATOM 1371 O O . ASP A 1 169 ? -25.101 -1.465 24.426 1.00 56.97 169 ASP A O 1
ATOM 1375 N N . HIS A 1 170 ? -24.028 -2.411 22.700 1.00 54.22 170 HIS A N 1
ATOM 1376 C CA . HIS A 1 170 ? -25.137 -3.274 22.268 1.00 54.22 170 HIS A CA 1
ATOM 1377 C C . HIS A 1 170 ? -25.056 -4.706 22.817 1.00 54.22 170 HIS A C 1
ATOM 1379 O O . HIS A 1 170 ? -25.976 -5.493 22.573 1.00 54.22 170 HIS A O 1
ATOM 1385 N N . PHE A 1 171 ? -24.005 -5.074 23.561 1.00 48.75 171 PHE A N 1
ATOM 1386 C CA . PHE A 1 171 ? -24.033 -6.332 24.303 1.00 48.75 171 PHE A CA 1
ATOM 1387 C C . PHE A 1 171 ? -24.936 -6.151 25.528 1.00 48.75 171 PHE A C 1
ATOM 1389 O O . PHE A 1 171 ? -24.643 -5.301 26.368 1.00 48.75 171 PHE A O 1
ATOM 1396 N N . PRO A 1 172 ? -26.029 -6.927 25.666 1.00 48.72 172 PRO A N 1
ATOM 1397 C CA . PRO A 1 172 ? -26.784 -6.923 26.907 1.00 48.72 172 PRO A CA 1
ATOM 1398 C C . PRO A 1 172 ? -25.828 -7.324 28.030 1.00 48.72 172 PRO A C 1
ATOM 1400 O O . PRO A 1 172 ? -25.147 -8.347 27.920 1.00 48.72 172 PRO A O 1
ATOM 1403 N N . GLU A 1 173 ? -25.760 -6.510 29.087 1.00 52.50 173 GLU A N 1
ATOM 1404 C CA . GLU A 1 173 ? -25.043 -6.880 30.302 1.00 52.50 173 GLU A CA 1
ATOM 1405 C C . GLU A 1 173 ? -25.479 -8.295 30.689 1.00 52.50 173 GLU A C 1
ATOM 1407 O O . GLU A 1 173 ? -26.673 -8.570 30.845 1.00 52.50 173 GLU A O 1
ATOM 1412 N N . HIS A 1 174 ? -24.520 -9.222 30.766 1.00 50.12 174 HIS A N 1
ATOM 1413 C CA . HIS A 1 174 ? -24.804 -10.567 31.243 1.00 50.12 174 HIS A CA 1
ATOM 1414 C C . HIS A 1 174 ? -25.526 -10.440 32.593 1.00 50.12 174 HIS A C 1
ATOM 1416 O O . HIS A 1 174 ? -24.971 -9.815 33.502 1.00 50.12 174 HIS A O 1
ATOM 1422 N N . PRO A 1 175 ? -26.740 -11.003 32.761 1.00 44.53 175 PRO A N 1
ATOM 1423 C CA . PRO A 1 175 ? -27.390 -10.992 34.059 1.00 44.53 175 PRO A CA 1
ATOM 1424 C C . PRO A 1 175 ? -26.459 -11.695 35.046 1.00 44.53 175 PRO A C 1
ATOM 1426 O O . PRO A 1 175 ? -25.911 -12.758 34.750 1.00 44.53 175 PRO A O 1
ATOM 1429 N N . GLY A 1 176 ? -26.231 -11.015 36.168 1.00 41.97 176 GLY A N 1
ATOM 1430 C CA . GLY A 1 176 ? -25.113 -11.227 37.072 1.00 41.97 176 GLY A CA 1
ATOM 1431 C C . GLY A 1 176 ? -24.780 -12.687 37.360 1.00 41.97 176 GLY A C 1
ATOM 1432 O O . GLY A 1 176 ? -25.647 -13.505 37.672 1.00 41.97 176 GLY A O 1
ATOM 1433 N N . TYR A 1 177 ? -23.479 -12.973 37.360 1.00 41.62 177 TYR A N 1
ATOM 1434 C CA . TYR A 1 177 ? -22.929 -14.056 38.163 1.00 41.62 177 TYR A CA 1
ATOM 1435 C C . TYR A 1 177 ? -23.180 -13.722 39.640 1.00 41.62 177 TYR A C 1
ATOM 1437 O O . TYR A 1 177 ? -22.344 -13.146 40.335 1.00 41.62 177 TYR A O 1
ATOM 1445 N N . SER A 1 178 ? -24.379 -14.057 40.104 1.00 43.94 178 SER A N 1
ATOM 1446 C CA . SER A 1 178 ? -24.698 -14.202 41.515 1.00 43.94 178 SER A CA 1
ATOM 1447 C C . SER A 1 178 ? -23.879 -15.377 42.023 1.00 43.94 178 SER A C 1
ATOM 1449 O O . SER A 1 178 ? -24.103 -16.518 41.614 1.00 43.94 178 SER A O 1
ATOM 1451 N N . GLY A 1 179 ? -22.893 -15.086 42.868 1.00 44.22 179 GLY A N 1
ATOM 1452 C CA . GLY A 1 179 ? -22.123 -16.108 43.557 1.00 44.22 179 GLY A CA 1
ATOM 1453 C C . GLY A 1 179 ? -23.038 -17.109 44.258 1.00 44.22 179 GLY A C 1
ATOM 1454 O O . GLY A 1 179 ? -24.041 -16.737 44.868 1.00 44.22 179 GLY A O 1
ATOM 1455 N N . ILE A 1 180 ? -22.663 -18.379 44.185 1.00 42.03 180 ILE A N 1
ATOM 1456 C CA . ILE A 1 180 ? -23.125 -19.385 45.130 1.00 42.03 180 ILE A CA 1
ATOM 1457 C C . ILE A 1 180 ? -21.863 -19.994 45.732 1.00 42.03 180 ILE A C 1
ATOM 1459 O O . ILE A 1 180 ? -20.959 -20.414 45.007 1.00 42.03 180 ILE A O 1
ATOM 1463 N N . TYR A 1 181 ? -21.821 -19.883 47.058 1.00 48.47 181 TYR A N 1
ATOM 1464 C CA . TYR A 1 181 ? -20.848 -20.432 47.994 1.00 48.47 181 TYR A CA 1
ATOM 1465 C C . TYR A 1 181 ? -20.663 -21.944 47.851 1.00 48.47 181 TYR A C 1
ATOM 1467 O O . TYR A 1 181 ? -21.656 -22.628 47.510 1.00 48.47 181 TYR A O 1
#

Radius of gyration: 19.55 Å; chains: 1; bounding box: 51×34×68 Å